Protein AF-A0A952DCD5-F1 (afdb_monomer_lite)

Radius of gyration: 17.72 Å; chains: 1; bounding box: 38×35×35 Å

Sequence (64 aa):
MSTLDELRDAILDNAKGPRRVSSDEGTVEQHSIPDQLKALEQADAKLAAKPPYIRYCQIVREPR

Structure (mmCIF, N/CA/C/O backbone):
data_AF-A0A952DCD5-F1
#
_entry.id   AF-A0A952DCD5-F1
#
loop_
_atom_site.group_PDB
_atom_site.id
_atom_site.type_symbol
_atom_site.label_atom_id
_atom_site.label_alt_id
_atom_site.label_comp_id
_atom_site.label_asym_id
_atom_site.label_entity_id
_atom_site.label_seq_id
_atom_site.pdbx_PDB_ins_code
_atom_site.Cartn_x
_atom_site.Cartn_y
_atom_site.Cartn_z
_atom_site.occupancy
_atom_site.B_iso_or_equiv
_atom_site.auth_seq_id
_atom_site.auth_comp_id
_atom_site.auth_asym_id
_atom_site.auth_atom_id
_atom_site.pdbx_PDB_model_num
ATOM 1 N N . MET A 1 1 ? -24.073 10.831 17.639 1.00 57.00 1 MET A N 1
ATOM 2 C CA . MET A 1 1 ? -22.763 10.163 17.790 1.00 57.00 1 MET A CA 1
ATOM 3 C C . MET A 1 1 ? -21.709 11.140 17.302 1.00 57.00 1 MET A C 1
ATOM 5 O O . MET A 1 1 ? -22.045 11.972 16.466 1.00 57.00 1 MET A O 1
ATOM 9 N N . SER A 1 2 ? -20.523 11.171 17.913 1.00 70.94 2 SER A N 1
ATOM 10 C CA . SER A 1 2 ? -19.482 12.108 17.483 1.00 70.94 2 SER A CA 1
ATOM 11 C C . SER A 1 2 ? -18.801 11.548 16.234 1.00 70.94 2 SER A C 1
ATOM 13 O O . SER A 1 2 ? -18.610 10.339 16.119 1.00 70.94 2 SER A O 1
ATOM 15 N N . THR A 1 3 ? -18.416 12.415 15.304 1.00 78.56 3 THR A N 1
ATOM 16 C CA . THR A 1 3 ? -17.735 12.034 14.053 1.00 78.56 3 THR A CA 1
ATOM 17 C C . THR A 1 3 ? -16.429 11.266 14.285 1.00 78.56 3 THR A C 1
ATOM 19 O O . THR A 1 3 ? -15.946 10.556 13.408 1.00 78.56 3 THR A O 1
ATOM 22 N N . LEU A 1 4 ? -15.849 11.391 15.481 1.00 78.38 4 LEU A N 1
ATOM 23 C CA . LEU A 1 4 ? -14.620 10.714 15.876 1.00 78.38 4 LEU A CA 1
ATOM 24 C C . LEU A 1 4 ? -14.841 9.225 16.180 1.00 78.38 4 LEU A C 1
ATOM 26 O O . LEU A 1 4 ? -13.935 8.415 15.976 1.00 78.38 4 LEU A O 1
ATOM 30 N N . ASP A 1 5 ? -16.039 8.872 16.646 1.00 81.38 5 ASP A N 1
ATOM 31 C CA . ASP A 1 5 ? -16.413 7.491 16.953 1.00 81.38 5 ASP A CA 1
ATOM 32 C C . ASP A 1 5 ? -16.692 6.716 15.657 1.00 81.38 5 ASP A C 1
ATOM 34 O O . ASP A 1 5 ? -16.164 5.625 15.464 1.00 81.38 5 ASP A O 1
ATOM 38 N N . GLU A 1 6 ? -17.389 7.341 14.703 1.00 77.62 6 GLU A N 1
ATOM 39 C CA . GLU A 1 6 ? -17.649 6.778 13.368 1.00 77.62 6 GLU A CA 1
ATOM 40 C C . GLU A 1 6 ? -16.351 6.499 12.593 1.00 77.62 6 GLU A C 1
ATOM 42 O O . GLU A 1 6 ? -16.200 5.453 11.960 1.00 77.62 6 GLU A O 1
ATOM 47 N N . LEU A 1 7 ? -15.374 7.409 12.683 1.00 77.00 7 LEU A N 1
ATOM 48 C CA . LEU A 1 7 ? -14.055 7.217 12.078 1.00 77.00 7 LEU A CA 1
ATOM 49 C C . LEU A 1 7 ? -13.289 6.053 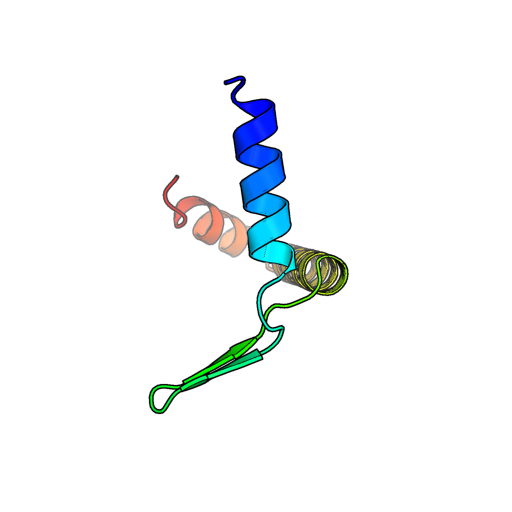12.715 1.00 77.00 7 LEU A C 1
ATOM 51 O O . LEU A 1 7 ? -12.618 5.299 12.012 1.00 77.00 7 LEU A O 1
ATOM 55 N N . ARG A 1 8 ? -13.379 5.888 14.038 1.00 79.25 8 ARG A N 1
ATOM 56 C CA . ARG A 1 8 ? -12.730 4.775 14.742 1.00 79.25 8 ARG A CA 1
ATOM 57 C C . ARG A 1 8 ? -13.312 3.431 14.338 1.00 79.25 8 ARG A C 1
ATOM 59 O O . ARG A 1 8 ? -12.541 2.512 14.062 1.00 79.25 8 ARG A O 1
ATOM 66 N N . ASP A 1 9 ? -14.632 3.339 14.272 1.00 81.38 9 ASP A N 1
ATOM 67 C CA . ASP A 1 9 ? -15.321 2.109 13.896 1.00 81.38 9 ASP A CA 1
ATOM 68 C C . ASP A 1 9 ? -15.010 1.731 12.441 1.00 81.38 9 ASP A C 1
ATOM 70 O O . ASP A 1 9 ? -14.653 0.586 12.163 1.00 81.38 9 ASP A O 1
ATOM 74 N N . ALA A 1 10 ? -14.985 2.711 11.531 1.00 74.00 10 ALA A N 1
ATOM 75 C CA . ALA A 1 10 ? -14.612 2.497 10.133 1.00 74.00 10 ALA A CA 1
ATOM 76 C C . ALA A 1 10 ? -13.153 2.034 9.952 1.00 74.00 10 ALA A C 1
ATOM 78 O O . ALA A 1 10 ? -12.862 1.207 9.081 1.00 74.00 10 ALA A O 1
ATOM 79 N N . ILE A 1 11 ? -12.217 2.544 10.761 1.00 73.31 11 ILE A N 1
ATOM 80 C CA . ILE A 1 11 ? -10.815 2.093 10.746 1.00 73.31 11 ILE A CA 1
ATOM 81 C C . ILE A 1 11 ? -10.712 0.662 11.279 1.00 73.31 11 ILE A C 1
ATOM 83 O O . ILE A 1 11 ? -9.996 -0.157 10.705 1.00 73.31 11 ILE A O 1
ATOM 87 N N . LEU A 1 12 ? -11.438 0.348 12.354 1.00 77.25 12 LEU A N 1
ATOM 88 C CA . LEU A 1 12 ? -11.488 -0.994 12.929 1.00 77.25 12 LEU A CA 1
ATOM 89 C C . LEU A 1 12 ? -12.054 -2.009 11.939 1.00 77.25 12 LEU A C 1
ATOM 91 O O . LEU A 1 12 ? -11.491 -3.091 11.796 1.00 77.25 12 LEU A O 1
ATOM 95 N N . ASP A 1 13 ? -13.126 -1.667 11.235 1.00 72.31 13 ASP A N 1
ATOM 96 C CA . ASP A 1 13 ? -13.742 -2.563 10.261 1.00 72.31 13 ASP A CA 1
ATOM 97 C C . ASP A 1 13 ? -12.869 -2.759 9.014 1.00 72.31 13 ASP A C 1
ATOM 99 O O . ASP A 1 13 ? -12.714 -3.893 8.559 1.00 72.31 13 ASP A O 1
ATOM 103 N N . ASN A 1 14 ? -12.179 -1.715 8.538 1.00 70.25 14 ASN A N 1
ATOM 104 C CA . ASN A 1 14 ? -11.166 -1.858 7.483 1.00 70.25 14 ASN A CA 1
ATOM 105 C C . ASN A 1 14 ? -9.950 -2.687 7.930 1.00 70.25 14 ASN A C 1
ATOM 107 O O . ASN A 1 14 ? -9.348 -3.392 7.124 1.00 70.25 14 ASN A O 1
ATOM 111 N N . ALA A 1 15 ? -9.572 -2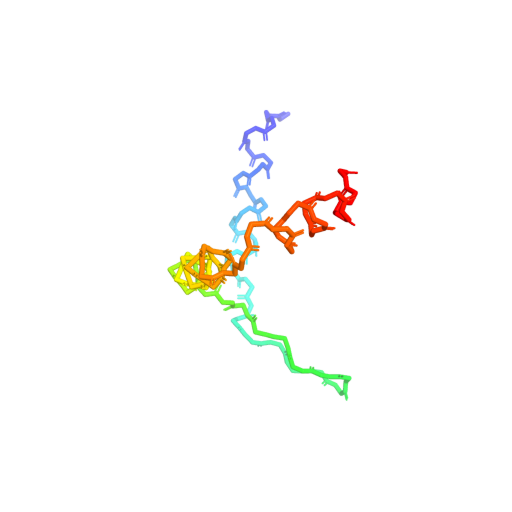.623 9.209 1.00 68.94 15 ALA A N 1
ATOM 112 C CA . ALA A 1 15 ? -8.461 -3.404 9.752 1.00 68.94 15 ALA A CA 1
ATOM 113 C C . ALA A 1 15 ? -8.820 -4.882 10.005 1.00 68.94 15 ALA A C 1
ATOM 115 O O . ALA A 1 15 ? -7.928 -5.728 10.011 1.00 68.94 15 ALA A O 1
ATOM 116 N N . LYS A 1 16 ? -10.106 -5.203 10.213 1.00 74.25 16 LYS A N 1
ATOM 117 C CA . LYS A 1 16 ? -10.613 -6.583 10.364 1.00 74.25 16 LYS A CA 1
ATOM 118 C C . LYS A 1 16 ? -10.744 -7.328 9.031 1.00 74.25 16 LYS A C 1
ATOM 120 O O . LYS A 1 16 ? -10.918 -8.547 9.041 1.00 74.25 16 LYS A O 1
ATOM 125 N N . GLY A 1 17 ? -10.705 -6.613 7.907 1.00 69.44 17 GLY A N 1
ATOM 126 C CA . GLY A 1 17 ? -10.840 -7.190 6.574 1.00 69.44 17 GLY A CA 1
ATOM 127 C C . GLY A 1 17 ? -9.756 -8.235 6.258 1.00 69.44 17 GLY A C 1
ATOM 128 O O . GLY A 1 17 ? -8.631 -8.151 6.760 1.00 69.44 17 GLY A O 1
ATOM 129 N N . PRO A 1 18 ? -10.064 -9.247 5.428 1.00 68.12 18 PRO A N 1
ATOM 130 C CA . PRO A 1 18 ? -9.078 -10.230 5.012 1.00 68.12 18 PRO A CA 1
ATOM 131 C C . PRO A 1 18 ? -7.955 -9.562 4.214 1.00 68.12 18 PRO A C 1
ATOM 133 O O . PRO A 1 18 ? -8.194 -8.876 3.225 1.00 68.12 18 PRO A O 1
ATOM 136 N N . ARG A 1 19 ? -6.707 -9.841 4.609 1.00 67.88 19 ARG A N 1
ATOM 137 C CA . ARG A 1 19 ? -5.483 -9.304 3.985 1.00 67.88 19 ARG A CA 1
ATOM 138 C C . ARG A 1 19 ? -5.396 -9.563 2.475 1.00 67.88 19 ARG A C 1
ATOM 140 O O . ARG A 1 19 ? -4.674 -8.861 1.772 1.00 67.88 19 ARG A O 1
ATOM 147 N N . ARG A 1 20 ? -6.104 -10.582 1.989 1.00 67.62 20 ARG A N 1
ATOM 148 C CA . ARG A 1 20 ? -6.205 -10.953 0.582 1.00 67.62 20 ARG A CA 1
ATOM 149 C C . ARG A 1 20 ? -7.614 -11.441 0.291 1.00 67.62 20 ARG A C 1
ATOM 151 O O . ARG A 1 20 ? -8.078 -12.378 0.936 1.00 67.62 20 ARG A O 1
ATOM 158 N N . VAL A 1 21 ? -8.243 -10.852 -0.715 1.00 74.94 21 VAL A N 1
ATOM 159 C CA . VAL A 1 21 ? -9.492 -11.340 -1.302 1.00 74.94 21 VAL A CA 1
ATOM 160 C C . VAL A 1 21 ? -9.182 -11.758 -2.728 1.00 74.94 21 VAL A C 1
ATOM 162 O O . VAL A 1 21 ? -8.653 -10.967 -3.503 1.00 74.94 21 VAL A O 1
ATOM 165 N N . SER A 1 22 ? -9.466 -13.012 -3.063 1.00 73.75 22 SER A N 1
ATOM 166 C CA . SER A 1 22 ? -9.353 -13.531 -4.424 1.00 73.75 22 SER A CA 1
ATOM 167 C C . SER A 1 22 ? -10.760 -13.827 -4.927 1.00 73.75 22 SER A C 1
ATOM 169 O O . SER A 1 22 ? -11.509 -14.534 -4.254 1.00 73.75 22 SER A O 1
ATOM 171 N N . SER A 1 23 ? -11.123 -13.227 -6.055 1.00 76.56 23 SER A N 1
ATOM 172 C CA . SER A 1 23 ? -12.374 -13.455 -6.777 1.00 76.56 23 SER A CA 1
ATOM 173 C C . SER A 1 23 ? -12.042 -13.837 -8.220 1.00 76.56 23 SER A C 1
ATOM 175 O O . SER A 1 23 ? -10.912 -13.627 -8.668 1.00 76.56 23 SER A O 1
ATOM 177 N N . ASP A 1 24 ? -13.018 -14.354 -8.963 1.00 80.25 24 ASP A N 1
ATOM 178 C CA . ASP A 1 24 ? -12.846 -14.789 -10.358 1.00 80.25 24 ASP A CA 1
ATOM 179 C C . ASP A 1 24 ? -12.321 -13.666 -11.278 1.00 80.25 24 ASP A C 1
ATOM 181 O O . ASP A 1 24 ? -11.687 -13.932 -12.298 1.00 80.25 24 ASP A O 1
ATOM 185 N N . GLU A 1 25 ? -12.526 -12.403 -10.894 1.00 78.69 25 GLU A N 1
ATOM 186 C CA . GLU A 1 25 ? -12.069 -11.216 -11.629 1.00 78.69 25 GLU A CA 1
ATOM 187 C C . GLU A 1 25 ? -10.669 -10.718 -11.227 1.00 78.69 25 GLU A C 1
ATOM 189 O O . GLU A 1 25 ? -10.083 -9.885 -11.920 1.00 78.69 25 GLU A O 1
ATOM 194 N N . GLY A 1 26 ? -10.100 -11.204 -10.122 1.00 74.38 26 GLY A N 1
ATOM 195 C CA . GLY A 1 26 ? -8.792 -10.753 -9.661 1.00 74.38 26 GLY A CA 1
ATOM 196 C C . GLY A 1 26 ? -8.557 -10.925 -8.167 1.00 74.38 26 GLY A C 1
ATOM 197 O O . GLY A 1 26 ? -9.457 -11.206 -7.377 1.00 74.38 26 GLY A O 1
ATOM 198 N N . THR A 1 27 ? -7.298 -10.747 -7.772 1.00 80.38 27 THR A N 1
ATOM 199 C CA . THR A 1 27 ? -6.881 -10.805 -6.369 1.00 80.38 27 THR A CA 1
ATOM 200 C C . THR A 1 27 ? -6.498 -9.414 -5.893 1.00 80.38 27 THR A C 1
ATOM 202 O O . THR A 1 27 ? -5.646 -8.765 -6.495 1.00 80.38 27 THR A O 1
ATOM 205 N N . VAL A 1 28 ? -7.122 -8.972 -4.804 1.00 78.00 28 VAL A N 1
ATOM 206 C CA . VAL A 1 28 ? -6.840 -7.696 -4.148 1.00 78.00 28 VAL A CA 1
ATOM 207 C C . VAL A 1 28 ? -6.160 -7.991 -2.815 1.00 78.00 28 VAL A C 1
ATOM 209 O O . VAL A 1 28 ? -6.676 -8.759 -2.000 1.00 78.00 28 VAL A O 1
ATOM 212 N N . GLU A 1 29 ? -4.985 -7.404 -2.601 1.00 79.56 29 GLU A N 1
ATOM 213 C CA . GLU A 1 29 ? -4.240 -7.503 -1.345 1.00 79.56 29 GLU A CA 1
ATOM 214 C C . GLU A 1 29 ? -4.210 -6.159 -0.619 1.00 79.56 29 GLU A C 1
ATOM 216 O O . GLU A 1 29 ? -3.946 -5.113 -1.214 1.00 79.56 29 GLU A O 1
ATOM 221 N N . GLN A 1 30 ? -4.433 -6.193 0.693 1.00 75.12 30 GLN A N 1
ATOM 222 C CA . GLN A 1 30 ? -4.242 -5.035 1.554 1.00 75.12 30 GLN A CA 1
ATOM 223 C C . GLN A 1 30 ? -2.761 -4.942 1.945 1.00 75.12 30 GLN A C 1
ATOM 225 O O . GLN A 1 30 ? -2.238 -5.775 2.694 1.00 75.12 30 GLN A O 1
ATOM 230 N N . HIS A 1 31 ? -2.072 -3.923 1.430 1.00 72.88 31 HIS A N 1
ATOM 231 C CA . HIS A 1 31 ? -0.691 -3.624 1.807 1.00 72.88 31 HIS A CA 1
ATOM 232 C C . HIS A 1 31 ? -0.614 -3.017 3.210 1.00 72.88 31 HIS A C 1
ATOM 234 O O . HIS A 1 31 ? -1.529 -2.326 3.660 1.00 72.88 31 HIS A O 1
ATOM 240 N N . SER A 1 32 ? 0.492 -3.272 3.911 1.00 79.00 32 SER A N 1
ATOM 241 C CA . SER A 1 32 ? 0.711 -2.693 5.233 1.00 79.00 32 SER A CA 1
ATOM 242 C C . SER A 1 32 ? 1.050 -1.198 5.125 1.00 79.00 32 SER A C 1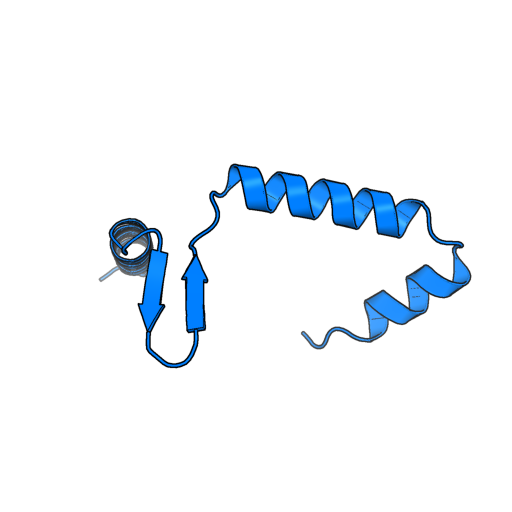
ATOM 244 O O . SER A 1 32 ? 1.645 -0.762 4.139 1.00 79.00 32 SER A O 1
ATOM 246 N N . ILE A 1 33 ? 0.705 -0.405 6.147 1.00 77.31 33 ILE A N 1
ATOM 247 C CA . ILE A 1 33 ? 1.073 1.024 6.223 1.00 77.31 33 ILE A CA 1
ATOM 248 C C . ILE A 1 33 ? 2.595 1.237 6.017 1.00 77.31 33 ILE A C 1
ATOM 250 O O . ILE A 1 33 ? 2.966 2.134 5.259 1.00 77.31 33 ILE A O 1
ATOM 254 N N . PRO A 1 34 ? 3.500 0.414 6.599 1.00 81.38 34 PRO A N 1
ATOM 255 C CA . PRO A 1 34 ? 4.934 0.488 6.301 1.00 81.38 34 PRO A CA 1
ATOM 256 C C . PRO A 1 34 ? 5.279 0.299 4.820 1.00 81.38 34 PRO A C 1
ATOM 258 O O . PRO A 1 34 ? 6.133 1.010 4.291 1.00 81.38 34 PRO A O 1
ATOM 261 N N . ASP A 1 35 ? 4.614 -0.633 4.135 1.00 76.94 35 ASP A N 1
ATOM 262 C CA . ASP A 1 35 ? 4.866 -0.885 2.713 1.00 76.94 35 ASP A CA 1
ATOM 263 C C . ASP A 1 35 ? 4.398 0.294 1.851 1.00 76.94 35 ASP A C 1
ATOM 265 O O . ASP A 1 35 ? 5.089 0.686 0.909 1.00 76.94 35 ASP A O 1
ATOM 269 N N . GLN A 1 36 ? 3.265 0.906 2.207 1.00 76.00 36 GLN A N 1
ATOM 270 C CA . GLN A 1 36 ? 2.759 2.117 1.556 1.00 76.00 36 GLN A CA 1
ATOM 271 C C . GLN A 1 36 ? 3.728 3.299 1.726 1.00 76.00 36 GLN A C 1
ATOM 273 O O . GLN A 1 36 ? 4.015 4.000 0.757 1.00 76.00 36 GLN A O 1
ATOM 278 N N . LEU A 1 37 ? 4.296 3.482 2.925 1.00 79.06 37 LEU A N 1
ATOM 279 C CA . LEU A 1 37 ? 5.312 4.508 3.201 1.00 79.06 37 LEU A CA 1
ATOM 280 C C . LEU A 1 37 ? 6.587 4.292 2.379 1.00 79.06 37 LEU A C 1
ATOM 282 O O . LEU A 1 37 ? 7.110 5.232 1.786 1.00 79.06 37 LEU A O 1
ATOM 286 N N . LYS A 1 38 ? 7.064 3.048 2.288 1.00 82.62 38 LYS A N 1
ATOM 287 C CA . LYS A 1 38 ? 8.247 2.709 1.487 1.00 82.62 38 LYS A CA 1
ATOM 288 C C . LYS A 1 38 ? 8.006 2.925 -0.008 1.00 82.62 38 LYS A C 1
ATOM 290 O O . LYS A 1 38 ? 8.900 3.378 -0.721 1.00 82.62 38 LYS A O 1
ATOM 295 N N . ALA A 1 39 ? 6.806 2.610 -0.495 1.00 77.50 39 ALA A N 1
ATOM 296 C CA . ALA A 1 39 ? 6.423 2.886 -1.875 1.00 77.50 39 ALA A CA 1
ATOM 297 C C . ALA A 1 39 ? 6.399 4.395 -2.162 1.00 77.50 39 ALA A C 1
ATOM 299 O O . ALA A 1 39 ? 6.891 4.814 -3.212 1.00 77.50 39 ALA A O 1
ATOM 300 N N . LEU A 1 40 ? 5.896 5.200 -1.219 1.00 79.56 40 LEU A N 1
ATOM 301 C CA . LEU A 1 40 ? 5.906 6.659 -1.310 1.00 79.56 40 LEU A CA 1
ATOM 302 C C . LEU A 1 40 ? 7.337 7.208 -1.367 1.00 79.56 40 LEU A C 1
ATOM 304 O O . LEU A 1 40 ? 7.668 7.945 -2.289 1.00 79.56 40 LEU A O 1
ATOM 308 N N . GLU A 1 41 ? 8.213 6.770 -0.462 1.00 84.44 41 GLU A N 1
ATOM 309 C CA . GLU A 1 41 ? 9.623 7.181 -0.441 1.00 84.44 41 GLU A CA 1
ATOM 310 C C . GLU A 1 41 ? 10.331 6.855 -1.769 1.00 84.44 41 GLU A C 1
ATOM 312 O O . GLU A 1 41 ? 11.064 7.671 -2.333 1.00 84.44 41 GLU A O 1
ATOM 317 N N . GLN A 1 42 ? 10.062 5.673 -2.333 1.00 84.19 42 GLN A N 1
ATOM 318 C CA . GLN A 1 42 ? 10.591 5.292 -3.641 1.00 84.19 42 GLN A CA 1
ATOM 319 C C . GLN A 1 42 ? 10.000 6.117 -4.791 1.00 84.19 42 GLN A C 1
ATOM 321 O O . GLN A 1 42 ? 10.707 6.393 -5.765 1.00 84.19 42 GLN A O 1
ATOM 326 N N . ALA A 1 43 ? 8.721 6.484 -4.724 1.00 82.69 43 ALA A N 1
ATOM 327 C CA . ALA A 1 43 ? 8.084 7.342 -5.717 1.00 82.69 43 ALA A CA 1
ATOM 328 C C . ALA A 1 43 ? 8.686 8.754 -5.688 1.00 82.69 43 ALA A C 1
ATOM 330 O O . ALA A 1 43 ? 9.041 9.284 -6.745 1.00 82.69 43 ALA A O 1
ATOM 331 N N . ASP A 1 44 ? 8.903 9.304 -4.494 1.00 83.19 44 ASP A N 1
ATOM 332 C CA . ASP A 1 44 ? 9.542 10.603 -4.289 1.00 83.19 44 ASP A CA 1
ATOM 333 C C . ASP A 1 44 ? 10.990 10.605 -4.774 1.00 83.19 44 ASP A C 1
ATOM 335 O O . ASP A 1 44 ? 11.397 11.511 -5.506 1.00 83.19 44 ASP A O 1
ATOM 339 N N . ALA A 1 45 ? 11.756 9.556 -4.464 1.00 82.88 45 ALA A N 1
ATOM 340 C CA . ALA A 1 45 ? 13.118 9.397 -4.964 1.00 82.88 45 ALA A CA 1
ATOM 341 C C . ALA A 1 45 ? 13.158 9.354 -6.503 1.00 82.88 45 ALA A C 1
ATOM 343 O O . ALA A 1 45 ? 13.973 10.032 -7.135 1.00 82.88 45 ALA A O 1
ATOM 344 N N . LYS A 1 46 ? 12.235 8.613 -7.133 1.00 82.88 46 LYS A N 1
ATOM 345 C CA . LYS A 1 46 ? 12.111 8.553 -8.600 1.00 82.88 46 LYS A CA 1
ATOM 346 C C . LYS A 1 46 ? 11.701 9.894 -9.196 1.00 82.88 46 LYS A C 1
ATOM 348 O O . LYS A 1 46 ? 12.175 10.244 -10.273 1.00 82.88 46 LYS A O 1
ATOM 353 N N . LEU A 1 47 ? 10.821 10.641 -8.534 1.00 79.50 47 LEU A N 1
ATOM 354 C CA . LEU A 1 47 ? 10.403 11.968 -8.976 1.00 79.50 47 LEU A CA 1
ATOM 355 C C . LEU A 1 47 ? 11.546 12.985 -8.843 1.00 79.50 47 LEU A C 1
ATOM 357 O O . LEU A 1 47 ? 11.706 13.836 -9.714 1.00 79.50 47 LEU A O 1
ATOM 361 N N . ALA A 1 48 ? 12.353 12.882 -7.786 1.00 78.50 48 ALA A N 1
ATOM 362 C CA . ALA A 1 48 ? 13.526 13.720 -7.557 1.00 78.50 48 ALA A CA 1
ATOM 363 C C . ALA A 1 48 ? 14.661 13.452 -8.554 1.00 78.50 48 ALA A C 1
ATOM 365 O O . ALA A 1 48 ? 15.371 14.383 -8.923 1.00 78.50 48 ALA A O 1
ATOM 366 N N . ALA A 1 49 ? 14.797 12.213 -9.031 1.00 82.38 49 ALA A N 1
ATOM 367 C CA . ALA A 1 49 ? 15.770 11.846 -10.058 1.00 82.38 49 ALA A CA 1
ATOM 368 C C . ALA A 1 49 ? 15.400 12.340 -11.473 1.00 82.38 49 ALA A C 1
ATOM 370 O O . ALA A 1 49 ? 16.248 12.332 -12.367 1.00 82.38 49 ALA A O 1
ATOM 371 N N . LYS A 1 50 ? 14.147 12.756 -11.714 1.00 80.50 50 LYS A N 1
ATOM 372 C CA . LYS A 1 50 ? 13.714 13.258 -13.027 1.00 80.50 50 LYS A CA 1
ATOM 373 C C . LYS A 1 50 ? 14.216 14.686 -13.271 1.00 80.50 50 LYS A C 1
ATOM 375 O O . LYS A 1 50 ? 14.252 15.495 -12.343 1.00 80.50 50 LYS A O 1
ATOM 380 N N . PRO A 1 51 ? 14.533 15.042 -14.530 1.00 77.38 51 PRO A N 1
ATOM 381 C CA . PRO A 1 51 ? 14.923 16.402 -14.867 1.00 77.38 51 PRO A CA 1
ATOM 382 C C . PRO A 1 51 ? 13.777 17.390 -14.572 1.00 77.38 51 PRO A C 1
ATOM 384 O O . PRO A 1 51 ? 12.599 17.040 -14.730 1.00 77.38 51 PRO A O 1
ATOM 387 N N . PRO A 1 52 ? 14.097 18.638 -14.183 1.00 69.38 52 PRO A N 1
ATOM 388 C CA . PRO A 1 52 ? 13.132 19.587 -13.627 1.00 69.38 52 PRO A CA 1
ATOM 389 C C . PRO A 1 52 ? 11.942 19.864 -14.552 1.00 69.38 52 PRO A C 1
ATOM 391 O O . PRO A 1 52 ? 10.823 19.992 -14.068 1.00 69.38 52 PRO A O 1
ATOM 394 N N . TYR A 1 53 ? 12.135 19.868 -15.875 1.00 70.50 53 TYR A N 1
ATOM 395 C CA . TYR A 1 53 ? 11.060 20.148 -16.834 1.00 70.50 53 TYR A CA 1
ATOM 396 C C . TYR A 1 53 ? 9.966 19.060 -16.891 1.00 70.50 53 TYR A C 1
ATOM 398 O O . TYR A 1 53 ? 8.815 19.379 -17.169 1.00 70.50 53 TYR A O 1
ATOM 406 N N . ILE A 1 54 ? 10.280 17.793 -16.582 1.00 63.88 54 ILE A N 1
ATOM 407 C CA . ILE A 1 54 ? 9.289 16.697 -16.558 1.00 63.88 54 ILE A CA 1
ATOM 408 C C . ILE A 1 54 ? 8.491 16.706 -15.246 1.00 63.88 54 ILE A C 1
ATOM 410 O O . ILE A 1 54 ? 7.328 16.302 -15.215 1.00 63.88 54 ILE A O 1
ATOM 414 N N . ARG A 1 55 ? 9.093 17.206 -14.161 1.00 58.22 55 ARG A N 1
ATOM 415 C CA . ARG A 1 55 ? 8.495 17.247 -12.819 1.00 58.22 55 ARG A CA 1
ATOM 416 C C . ARG A 1 55 ? 7.237 18.120 -12.767 1.00 58.22 55 ARG A C 1
ATOM 418 O O . ARG A 1 55 ? 6.233 17.704 -12.197 1.00 58.22 55 ARG A O 1
ATOM 425 N N . TYR A 1 56 ? 7.270 19.290 -13.411 1.00 58.84 56 TYR A N 1
ATOM 426 C CA . TYR A 1 56 ? 6.140 20.228 -13.437 1.00 58.84 56 TYR A CA 1
ATOM 427 C C . TYR A 1 56 ? 4.910 19.665 -14.167 1.00 58.84 56 TYR A C 1
ATOM 429 O O . TYR A 1 56 ? 3.788 19.920 -13.745 1.00 58.84 56 TYR A O 1
ATOM 437 N N . CYS A 1 57 ? 5.082 18.852 -15.215 1.00 57.78 57 CYS A N 1
ATOM 438 C CA . CYS A 1 57 ? 3.954 18.325 -15.992 1.00 57.78 57 CYS A CA 1
ATOM 439 C C . CYS A 1 57 ? 3.1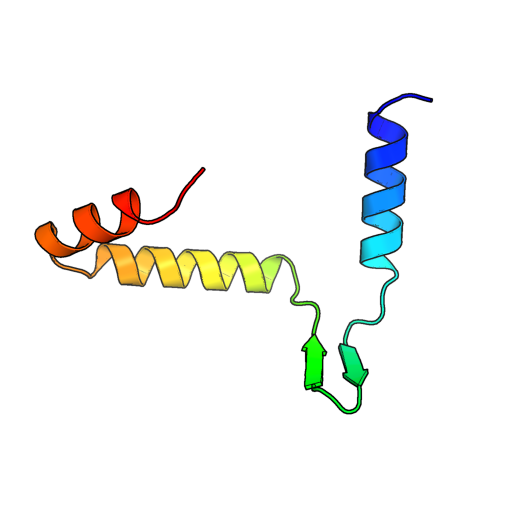42 17.238 -15.269 1.00 57.78 57 CYS A C 1
ATOM 441 O O . CYS A 1 57 ? 1.980 17.034 -15.610 1.00 57.78 57 CYS A O 1
ATOM 443 N N . GLN A 1 58 ? 3.730 16.526 -14.300 1.00 58.19 58 GLN A N 1
ATOM 444 C CA . GLN A 1 58 ? 3.029 15.461 -13.568 1.00 58.19 58 GLN A CA 1
ATOM 445 C C . GLN A 1 58 ? 2.171 16.017 -12.422 1.00 58.19 58 GLN A C 1
ATOM 447 O O . GLN A 1 58 ? 1.067 15.532 -12.214 1.00 58.19 58 GLN A O 1
ATOM 452 N N . ILE A 1 59 ? 2.625 17.087 -11.758 1.00 56.88 59 ILE A N 1
ATOM 453 C CA . ILE A 1 59 ? 1.897 17.752 -10.659 1.00 56.88 59 ILE A CA 1
ATOM 454 C C . ILE A 1 59 ? 0.583 18.385 -11.150 1.00 56.88 59 ILE A C 1
ATOM 456 O O . ILE A 1 59 ? -0.406 18.409 -10.431 1.00 56.88 59 ILE A O 1
ATOM 460 N N . VAL A 1 60 ? 0.552 18.880 -12.391 1.00 57.16 60 VAL A N 1
ATOM 461 C CA . VAL A 1 60 ? -0.621 1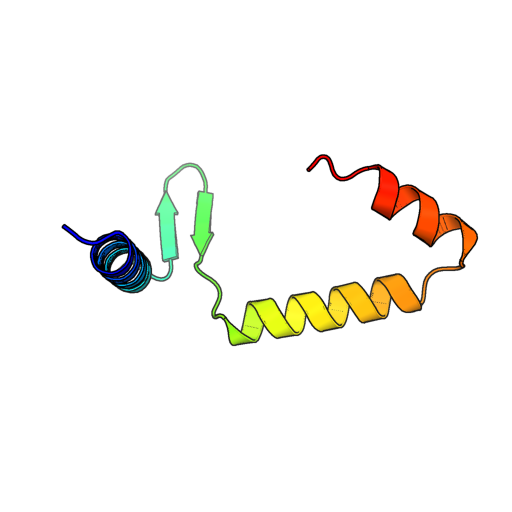9.560 -12.976 1.00 57.16 60 VAL A CA 1
ATOM 462 C C . VAL A 1 60 ? -1.690 18.566 -13.467 1.00 57.16 60 VAL A C 1
ATOM 464 O O . VAL A 1 60 ? -2.800 18.973 -13.799 1.00 57.16 60 VAL A O 1
ATOM 467 N N . ARG A 1 61 ? -1.381 17.261 -13.531 1.00 54.69 61 ARG A N 1
ATOM 468 C CA . ARG A 1 61 ? -2.288 16.230 -14.068 1.00 54.69 61 ARG A CA 1
ATOM 469 C C . ARG A 1 61 ? -3.141 15.500 -13.033 1.00 54.69 61 ARG A C 1
ATOM 471 O O . ARG A 1 61 ? -4.051 14.795 -13.459 1.00 54.69 61 ARG A O 1
ATOM 478 N N . GLU A 1 62 ? -2.885 15.64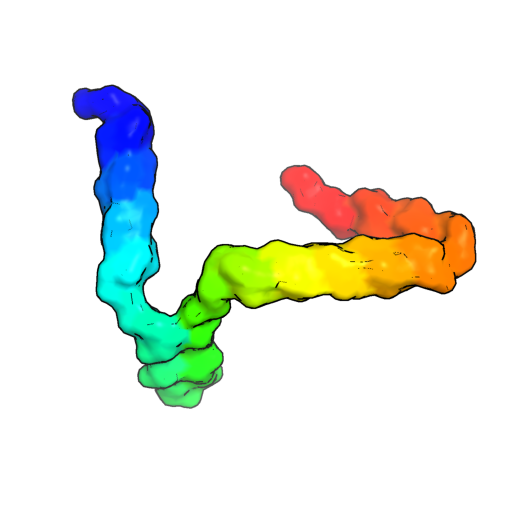0 -11.736 1.00 41.34 62 GLU A N 1
ATOM 479 C CA . GLU A 1 62 ? -3.761 15.040 -10.723 1.00 41.34 62 GLU A CA 1
ATOM 480 C C . GLU A 1 62 ? -4.890 16.020 -10.360 1.00 41.34 62 GLU A C 1
ATOM 482 O O . GLU A 1 62 ? -4.606 17.105 -9.844 1.00 41.34 62 GLU A O 1
ATOM 487 N N . PRO A 1 63 ? -6.166 15.705 -10.664 1.00 48.00 63 PRO A N 1
ATOM 488 C CA . PRO A 1 63 ? -7.280 16.517 -10.200 1.00 48.00 63 PRO A CA 1
ATOM 489 C C . PRO A 1 63 ? -7.451 16.333 -8.684 1.00 48.00 63 PRO A C 1
ATOM 491 O O . PRO A 1 63 ? -7.389 15.211 -8.182 1.00 48.00 63 PRO A O 1
ATOM 494 N N . ARG A 1 64 ? -7.640 17.454 -7.978 1.00 45.19 64 ARG A N 1
ATOM 495 C CA . ARG A 1 64 ? -8.112 17.485 -6.585 1.00 45.19 64 ARG A CA 1
ATOM 496 C C . ARG A 1 64 ? -9.505 16.885 -6.448 1.00 45.19 64 ARG A C 1
ATOM 498 O O . ARG A 1 64 ? -10.311 17.094 -7.382 1.00 45.19 64 ARG A O 1
#

Foldseek 3Di:
DDPVVVVVVVVVVVVPDDQWDQDPVGIDGDDDPVVVVVVVVVVVVVLVPDDPVVNVVVVVPDDD

pLDDT: mean 72.77, std 9.96, range [41.34, 84.44]

Secondary structure (DSSP, 8-state):
--HHHHHHHHHHHHHHS-SEEEETTEEEE---HHHHHHHHHHHHHHHHTS-HHHHHHHHTTS--